Protein AF-A0A0A1W6J1-F1 (afdb_monomer)

Secondary structure (DSSP, 8-state):
-HHHHHHHHHHHHHHHH---HHHHHHHHHHHHHHHHHTT--GGGS--TT--PPPP---------PPPGGGS-HHHHHHHHHHHHHHHHHTT-

Mean predicted aligned error: 15.6 Å

Structure (mmCIF, N/CA/C/O backbone):
data_AF-A0A0A1W6J1-F1
#
_entry.id   AF-A0A0A1W6J1-F1
#
loop_
_atom_site.group_PDB
_atom_site.id
_atom_site.type_symbol
_atom_site.label_atom_id
_atom_site.label_alt_id
_atom_site.label_comp_id
_atom_site.label_asym_id
_atom_site.label_entity_id
_atom_site.label_seq_id
_atom_site.pdbx_PDB_ins_code
_atom_site.Cartn_x
_atom_site.Cartn_y
_atom_site.Cartn_z
_atom_site.occupancy
_atom_site.B_iso_or_equiv
_atom_site.auth_seq_id
_atom_site.auth_comp_id
_atom_site.auth_asym_id
_atom_site.auth_atom_id
_atom_site.pdbx_PDB_model_num
ATOM 1 N N . MET A 1 1 ? -12.847 10.715 2.539 1.00 60.41 1 MET A N 1
ATOM 2 C CA . MET A 1 1 ? -12.195 9.411 2.817 1.00 60.41 1 MET A CA 1
ATOM 3 C C . MET A 1 1 ? -12.167 8.461 1.612 1.00 60.41 1 MET A C 1
ATOM 5 O O . MET A 1 1 ? -11.083 8.050 1.216 1.00 60.41 1 MET A O 1
ATOM 9 N N . ALA A 1 2 ? -13.309 8.119 0.993 1.00 76.69 2 ALA A N 1
ATOM 10 C CA . ALA A 1 2 ? -13.378 7.089 -0.061 1.00 76.69 2 ALA A CA 1
ATOM 11 C C . ALA A 1 2 ? -12.537 7.386 -1.325 1.00 76.69 2 ALA A C 1
ATOM 13 O O . ALA A 1 2 ? -11.991 6.469 -1.942 1.00 76.69 2 ALA A O 1
ATOM 14 N N . ASP A 1 3 ? -12.395 8.656 -1.711 1.00 88.44 3 ASP A N 1
ATOM 15 C CA . ASP A 1 3 ? -11.550 9.056 -2.844 1.00 88.44 3 ASP A CA 1
ATOM 16 C C . ASP A 1 3 ? -10.055 8.890 -2.572 1.00 88.44 3 ASP A C 1
ATOM 18 O O . ASP A 1 3 ? -9.328 8.428 -3.450 1.00 88.44 3 ASP A O 1
ATOM 22 N N . ALA A 1 4 ? -9.594 9.197 -1.356 1.00 89.75 4 ALA A N 1
ATOM 23 C CA . ALA A 1 4 ? -8.198 9.000 -0.970 1.00 89.75 4 ALA A CA 1
ATOM 24 C C . ALA A 1 4 ? -7.827 7.511 -1.004 1.00 89.75 4 ALA A C 1
ATOM 26 O O . ALA A 1 4 ? -6.815 7.145 -1.598 1.00 89.75 4 ALA A O 1
ATOM 27 N N . PHE A 1 5 ? -8.711 6.641 -0.499 1.00 91.44 5 PHE A N 1
ATOM 28 C CA . PHE A 1 5 ? -8.527 5.190 -0.567 1.00 91.44 5 PHE A CA 1
ATOM 29 C C . PHE A 1 5 ? -8.421 4.685 -2.015 1.00 91.44 5 PHE A C 1
ATOM 31 O O . PHE A 1 5 ? -7.496 3.949 -2.359 1.00 91.44 5 PHE A O 1
ATOM 38 N N . ARG A 1 6 ? -9.333 5.117 -2.901 1.00 92.56 6 ARG 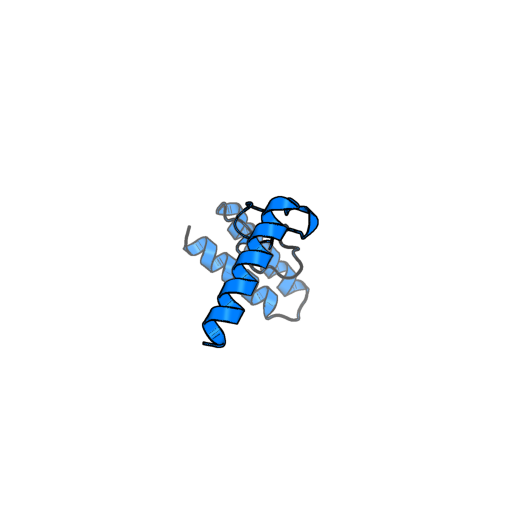A N 1
ATOM 39 C CA . ARG A 1 6 ? -9.289 4.745 -4.327 1.00 92.56 6 ARG A CA 1
ATOM 40 C C . ARG A 1 6 ? -8.022 5.246 -5.020 1.00 92.56 6 ARG A C 1
ATOM 42 O O . ARG A 1 6 ? -7.462 4.521 -5.841 1.00 92.56 6 ARG A O 1
ATOM 49 N N . ARG A 1 7 ? -7.566 6.461 -4.704 1.00 93.88 7 ARG A N 1
ATOM 50 C CA . ARG A 1 7 ? -6.333 7.035 -5.263 1.00 93.88 7 ARG A CA 1
ATOM 51 C C . ARG A 1 7 ? -5.096 6.265 -4.801 1.00 93.88 7 ARG A C 1
ATOM 53 O O . ARG A 1 7 ? -4.320 5.845 -5.653 1.00 93.88 7 ARG A O 1
ATOM 60 N N . ALA A 1 8 ? -4.968 5.998 -3.501 1.00 93.50 8 ALA A N 1
ATOM 61 C CA . ALA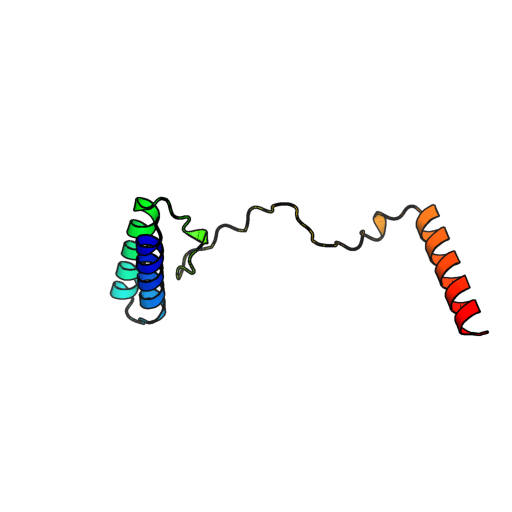 A 1 8 ? -3.877 5.195 -2.951 1.00 93.50 8 ALA A CA 1
ATOM 62 C C . ALA A 1 8 ? -3.848 3.785 -3.572 1.00 93.50 8 ALA A C 1
ATOM 64 O O . ALA A 1 8 ? -2.814 3.349 -4.073 1.00 93.50 8 ALA A O 1
ATOM 65 N N . LYS A 1 9 ? -5.008 3.118 -3.678 1.00 93.75 9 LYS A N 1
ATOM 66 C CA . LYS A 1 9 ? -5.125 1.798 -4.323 1.00 93.75 9 LYS A CA 1
ATOM 67 C C . LYS A 1 9 ? -4.643 1.806 -5.778 1.00 93.75 9 LYS A C 1
ATOM 69 O O . LYS A 1 9 ? -3.961 0.875 -6.196 1.00 93.75 9 LYS A O 1
ATOM 74 N N . ARG A 1 10 ? -4.976 2.844 -6.555 1.00 94.62 10 ARG A N 1
ATOM 75 C CA . ARG A 1 10 ? -4.504 2.981 -7.945 1.00 94.62 10 ARG A CA 1
ATOM 76 C C . ARG A 1 10 ? -2.987 3.147 -8.020 1.00 94.62 10 ARG A C 1
ATOM 78 O O . ARG A 1 10 ? -2.369 2.527 -8.876 1.00 94.62 10 ARG A O 1
ATOM 85 N N . CYS A 1 11 ? -2.388 3.925 -7.120 1.00 94.19 11 CYS A N 1
ATOM 86 C CA . CYS A 1 11 ? -0.934 4.073 -7.050 1.00 94.19 11 CYS A CA 1
ATOM 87 C C . CYS A 1 11 ? -0.234 2.733 -6.777 1.00 94.19 11 CYS A C 1
ATOM 89 O O . CYS A 1 11 ? 0.705 2.381 -7.485 1.00 94.19 11 CYS A O 1
ATOM 91 N N . PHE A 1 12 ? -0.732 1.939 -5.827 1.00 93.75 12 PHE A N 1
ATOM 92 C CA . PHE A 1 12 ? -0.150 0.623 -5.545 1.00 93.75 12 PHE A CA 1
ATOM 93 C C . PHE A 1 12 ? -0.388 -0.392 -6.673 1.00 93.75 12 PHE A C 1
ATOM 95 O O . PHE A 1 12 ? 0.493 -1.195 -6.968 1.00 93.75 12 PHE A O 1
ATOM 102 N N . ALA A 1 13 ? -1.524 -0.316 -7.373 1.00 93.81 13 ALA A N 1
ATOM 103 C CA . ALA A 1 13 ? -1.755 -1.123 -8.571 1.00 93.81 13 ALA A CA 1
ATOM 104 C C . ALA A 1 13 ? -0.753 -0.795 -9.695 1.00 93.81 13 ALA A C 1
ATOM 106 O O . ALA A 1 13 ? -0.217 -1.712 -10.310 1.00 93.81 13 ALA A O 1
ATOM 107 N N . LEU A 1 14 ? -0.445 0.490 -9.914 1.00 92.44 14 LEU A N 1
ATOM 108 C CA . LEU A 1 14 ? 0.571 0.918 -10.886 1.00 92.44 14 LEU A CA 1
ATOM 109 C C . LEU A 1 14 ? 1.972 0.433 -10.503 1.00 92.44 14 LEU A C 1
ATOM 111 O O . LEU A 1 14 ? 2.707 -0.078 -11.345 1.00 92.44 14 LEU A O 1
ATOM 115 N N . ALA A 1 15 ? 2.321 0.523 -9.217 1.00 93.19 15 ALA A N 1
ATOM 116 C CA . ALA A 1 15 ? 3.585 -0.004 -8.710 1.00 93.19 15 ALA A CA 1
ATOM 117 C C . ALA A 1 15 ? 3.740 -1.515 -8.963 1.00 93.19 15 ALA A C 1
ATOM 119 O O . ALA A 1 15 ? 4.854 -1.994 -9.156 1.00 93.19 15 ALA A O 1
ATOM 120 N N . ARG A 1 16 ? 2.633 -2.269 -8.977 1.00 92.25 16 ARG A N 1
ATOM 121 C CA . ARG A 1 16 ? 2.627 -3.705 -9.290 1.00 92.25 16 ARG A CA 1
ATOM 122 C C . ARG A 1 16 ? 2.744 -4.007 -10.782 1.00 92.25 16 ARG A C 1
ATOM 124 O O . ARG A 1 16 ? 3.242 -5.073 -11.126 1.00 92.25 16 ARG A O 1
ATOM 131 N N . SER A 1 17 ? 2.248 -3.128 -11.651 1.00 92.00 17 SER A N 1
ATOM 132 C CA . SER A 1 17 ? 2.216 -3.378 -13.096 1.00 92.00 17 SER A CA 1
ATOM 133 C C . SER A 1 17 ? 3.497 -2.977 -13.822 1.00 92.00 17 SER A C 1
ATOM 135 O O . SER A 1 17 ? 3.747 -3.481 -14.912 1.00 92.00 17 SER A O 1
ATOM 137 N N . THR A 1 18 ? 4.290 -2.061 -13.263 1.00 90.06 18 THR A N 1
ATOM 138 C CA . THR A 1 18 ? 5.526 -1.591 -13.904 1.00 90.06 18 THR A CA 1
ATOM 139 C C . THR A 1 18 ? 6.737 -2.452 -13.535 1.00 90.06 18 THR A C 1
ATOM 141 O O . THR A 1 18 ? 6.912 -2.866 -12.388 1.00 90.06 18 THR A O 1
ATOM 144 N N . THR A 1 19 ? 7.610 -2.697 -14.513 1.00 91.00 19 THR A N 1
ATOM 145 C CA . THR A 1 19 ? 8.930 -3.321 -14.318 1.00 91.00 19 THR A CA 1
ATOM 146 C C . THR A 1 19 ? 10.034 -2.282 -14.109 1.00 91.00 19 THR A C 1
ATOM 148 O O . THR A 1 19 ? 11.149 -2.631 -13.717 1.00 91.00 19 THR A O 1
ATOM 151 N N . PHE A 1 20 ? 9.737 -0.995 -14.327 1.00 93.88 20 PHE A N 1
ATOM 152 C CA . PHE A 1 20 ? 10.701 0.087 -14.200 1.00 93.88 20 PHE A CA 1
ATOM 153 C C . PHE A 1 20 ? 10.811 0.552 -12.743 1.00 93.88 20 PHE A C 1
ATOM 155 O O . PHE A 1 20 ? 9.878 1.107 -12.159 1.00 93.88 20 PHE A O 1
ATOM 162 N N . ILE A 1 21 ? 11.982 0.323 -12.142 1.00 90.12 21 ILE A N 1
ATOM 163 C CA . ILE A 1 21 ? 12.221 0.537 -10.706 1.00 90.12 21 ILE A CA 1
ATOM 164 C C . ILE A 1 21 ? 11.926 1.978 -10.249 1.00 90.12 21 ILE A C 1
ATOM 166 O O . ILE A 1 21 ? 11.256 2.129 -9.224 1.00 90.12 21 ILE A O 1
ATOM 170 N N . PRO A 1 22 ? 12.351 3.039 -10.966 1.00 92.56 22 PRO A N 1
ATOM 171 C CA . PRO A 1 22 ? 12.055 4.409 -10.552 1.00 92.56 22 PRO A CA 1
ATOM 172 C C . PRO A 1 22 ? 10.553 4.711 -10.527 1.00 92.56 22 PRO A C 1
ATOM 174 O O . PRO A 1 22 ? 10.060 5.253 -9.540 1.00 92.56 22 PRO A O 1
ATOM 177 N N . GLU A 1 23 ? 9.807 4.295 -11.554 1.00 91.81 23 GLU A N 1
ATOM 178 C CA . GLU A 1 23 ? 8.353 4.496 -11.620 1.00 91.81 23 GLU A CA 1
ATOM 179 C C . GLU A 1 23 ? 7.633 3.741 -10.502 1.00 91.81 23 GLU A C 1
ATOM 181 O O . GLU A 1 23 ? 6.767 4.307 -9.828 1.00 91.81 23 GLU A O 1
ATOM 186 N N . ARG A 1 24 ? 8.042 2.494 -10.242 1.00 93.00 24 ARG A N 1
ATOM 187 C CA . ARG A 1 24 ? 7.526 1.709 -9.118 1.00 93.00 24 ARG A CA 1
ATOM 188 C C . ARG A 1 24 ? 7.700 2.452 -7.798 1.00 93.00 24 ARG A C 1
ATOM 190 O O . ARG A 1 24 ? 6.744 2.582 -7.036 1.00 93.00 24 ARG A O 1
ATOM 197 N N . ASN A 1 25 ? 8.904 2.955 -7.533 1.00 93.25 25 ASN A N 1
ATOM 198 C CA . ASN A 1 25 ? 9.217 3.645 -6.284 1.00 93.25 25 ASN A CA 1
ATOM 199 C C . ASN A 1 25 ? 8.412 4.946 -6.144 1.00 93.25 25 ASN A C 1
ATOM 201 O O . ASN A 1 25 ? 7.861 5.213 -5.076 1.00 93.25 25 ASN A O 1
ATOM 205 N N . THR A 1 26 ? 8.268 5.722 -7.223 1.00 95.06 26 THR A N 1
ATOM 206 C CA . THR A 1 26 ? 7.426 6.928 -7.234 1.00 95.06 26 THR A CA 1
ATOM 207 C C . THR A 1 26 ? 5.956 6.599 -6.970 1.00 95.06 26 THR A C 1
ATOM 209 O O . THR A 1 26 ? 5.294 7.297 -6.199 1.00 95.06 26 THR A O 1
ATOM 212 N N . ALA A 1 27 ? 5.436 5.527 -7.571 1.00 94.62 27 ALA A N 1
ATOM 213 C CA . ALA A 1 27 ? 4.060 5.091 -7.369 1.00 94.62 27 ALA A CA 1
ATOM 214 C C . ALA A 1 27 ? 3.806 4.641 -5.918 1.00 94.62 27 ALA A C 1
ATOM 216 O O . ALA A 1 27 ? 2.795 5.032 -5.332 1.00 94.62 27 ALA A O 1
ATOM 217 N N . ILE A 1 28 ? 4.742 3.903 -5.309 1.00 94.06 28 ILE A N 1
ATOM 218 C CA . ILE A 1 28 ? 4.673 3.513 -3.890 1.00 94.06 28 ILE A CA 1
ATOM 219 C C . ILE A 1 28 ? 4.674 4.752 -2.990 1.00 94.06 28 ILE A C 1
ATOM 221 O O . ILE A 1 28 ? 3.750 4.917 -2.193 1.00 94.06 28 ILE A O 1
ATOM 225 N N . ALA A 1 29 ? 5.647 5.653 -3.160 1.00 94.50 29 ALA A N 1
ATOM 226 C CA . ALA A 1 29 ? 5.770 6.859 -2.340 1.00 94.50 29 ALA A CA 1
ATOM 227 C C . ALA A 1 29 ? 4.505 7.731 -2.407 1.00 94.50 29 ALA A C 1
ATOM 229 O O . ALA A 1 29 ? 4.005 8.209 -1.388 1.00 94.50 29 ALA A O 1
ATOM 230 N N . ARG A 1 30 ? 3.927 7.884 -3.605 1.00 95.06 30 ARG A N 1
ATOM 231 C CA . ARG A 1 30 ? 2.693 8.653 -3.797 1.00 95.06 30 ARG A CA 1
ATOM 232 C C . ARG A 1 30 ? 1.482 7.985 -3.146 1.00 95.06 30 ARG A C 1
ATOM 234 O O . ARG A 1 30 ? 0.653 8.678 -2.563 1.00 95.06 30 ARG A O 1
ATOM 241 N N . GLY A 1 31 ? 1.372 6.659 -3.243 1.00 93.81 31 GLY A N 1
ATOM 242 C CA . GLY A 1 31 ? 0.306 5.901 -2.587 1.00 93.81 31 GLY A CA 1
ATOM 243 C C . GLY A 1 31 ? 0.361 6.028 -1.065 1.00 93.81 31 GLY A C 1
ATOM 244 O O . GLY A 1 31 ? -0.672 6.273 -0.442 1.00 93.81 31 GLY A O 1
ATOM 245 N N . MET A 1 32 ? 1.565 5.938 -0.489 1.00 94.06 32 MET A N 1
ATOM 246 C CA . MET A 1 32 ? 1.799 6.101 0.949 1.00 94.06 32 MET A CA 1
ATOM 247 C C . MET A 1 32 ? 1.424 7.505 1.424 1.00 94.06 32 MET A C 1
ATOM 249 O O . MET A 1 32 ? 0.601 7.627 2.322 1.00 94.06 32 MET A O 1
ATOM 253 N N . ALA A 1 33 ? 1.907 8.554 0.750 1.00 95.38 33 ALA A N 1
ATOM 254 C CA . ALA A 1 33 ? 1.598 9.936 1.118 1.00 95.38 33 ALA A CA 1
ATOM 255 C C . ALA A 1 33 ? 0.084 10.231 1.118 1.00 95.38 33 ALA A C 1
ATOM 257 O O . ALA A 1 33 ? -0.419 10.936 1.989 1.00 95.38 33 ALA A O 1
ATOM 258 N N . ILE A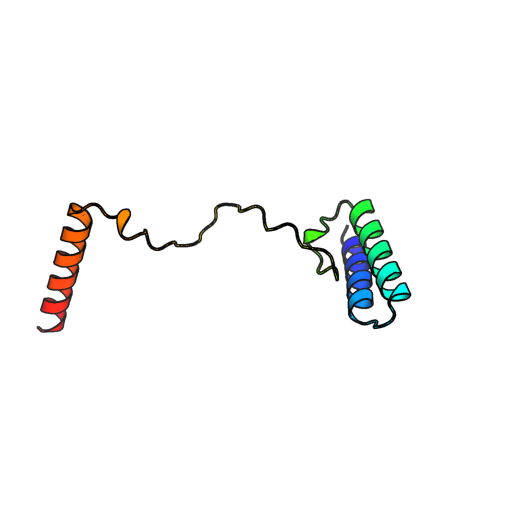 1 34 ? -0.667 9.674 0.159 1.00 93.69 34 ILE A N 1
ATOM 259 C CA . ILE A 1 34 ? -2.131 9.828 0.102 1.00 93.69 34 ILE A CA 1
ATOM 260 C C . ILE A 1 34 ? -2.811 9.103 1.267 1.00 93.69 34 ILE A C 1
ATOM 262 O O .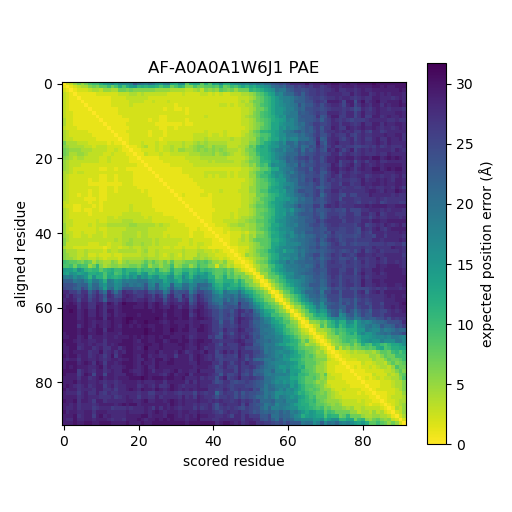 ILE A 1 34 ? -3.766 9.632 1.836 1.00 93.69 34 ILE A O 1
ATOM 266 N N . ALA A 1 35 ? -2.362 7.889 1.589 1.00 92.81 35 ALA A N 1
ATOM 267 C CA . ALA A 1 35 ? -2.924 7.106 2.681 1.00 92.81 35 ALA A CA 1
ATOM 268 C C . ALA A 1 35 ? -2.629 7.755 4.041 1.00 92.81 35 ALA A C 1
ATOM 270 O O . ALA A 1 35 ? -3.556 7.948 4.823 1.00 92.81 35 ALA A O 1
ATOM 271 N N . GLU A 1 36 ? -1.388 8.184 4.275 1.00 92.06 36 GLU A N 1
ATOM 272 C CA . GLU A 1 36 ? -0.958 8.875 5.495 1.00 92.06 36 GLU A CA 1
ATOM 273 C C . GLU A 1 36 ? -1.712 10.193 5.698 1.00 92.06 36 GLU A C 1
ATOM 275 O O . GLU A 1 36 ? -2.300 10.407 6.757 1.00 92.06 36 GLU A O 1
ATOM 280 N N . ALA A 1 37 ? -1.803 11.037 4.662 1.00 92.50 37 ALA A N 1
ATOM 281 C CA . ALA A 1 37 ? -2.543 12.300 4.730 1.00 92.50 37 ALA A CA 1
ATOM 282 C C . ALA A 1 37 ? -4.044 12.108 5.008 1.00 92.50 37 ALA A C 1
ATOM 284 O O . ALA A 1 37 ? -4.703 12.999 5.540 1.00 92.50 37 ALA A O 1
ATOM 285 N N . ALA A 1 38 ? -4.596 10.951 4.639 1.00 91.44 38 ALA A N 1
ATOM 286 C CA . ALA A 1 38 ? -5.987 10.596 4.885 1.00 91.44 38 ALA A CA 1
ATOM 287 C C . ALA A 1 38 ? -6.193 9.761 6.163 1.00 91.44 38 ALA A C 1
ATOM 289 O O . ALA A 1 38 ? -7.325 9.354 6.424 1.00 91.44 38 ALA A O 1
ATOM 290 N N . GLY A 1 39 ? -5.136 9.477 6.937 1.00 91.94 39 GLY A N 1
ATOM 291 C CA . GLY A 1 39 ? -5.201 8.622 8.127 1.00 91.94 39 GLY A CA 1
ATOM 292 C C . GLY A 1 39 ? -5.633 7.183 7.825 1.00 91.94 39 GLY A C 1
ATOM 293 O O . GLY A 1 39 ? -6.285 6.541 8.646 1.00 91.94 39 GLY A O 1
ATOM 294 N N . ILE A 1 40 ? -5.344 6.691 6.620 1.00 91.44 40 ILE A N 1
ATOM 295 C CA . ILE A 1 40 ? -5.684 5.336 6.192 1.00 91.44 40 ILE A CA 1
ATOM 296 C C . ILE A 1 40 ? -4.542 4.404 6.576 1.00 91.44 40 ILE A C 1
ATOM 298 O O . ILE A 1 40 ? -3.392 4.629 6.208 1.00 91.44 40 ILE A O 1
ATOM 302 N N . ASP A 1 41 ? -4.892 3.316 7.250 1.00 89.12 41 ASP A N 1
ATOM 303 C CA . ASP A 1 41 ? -3.957 2.249 7.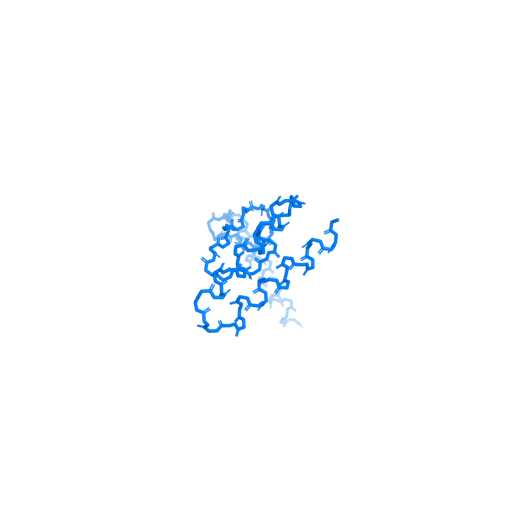574 1.00 89.12 41 ASP A CA 1
ATOM 304 C C . ASP A 1 41 ? -3.352 1.622 6.303 1.00 89.12 41 ASP A C 1
ATOM 306 O O . ASP A 1 41 ? -4.070 1.139 5.418 1.00 89.12 41 ASP A O 1
ATOM 310 N N . LEU A 1 42 ? -2.020 1.637 6.224 1.00 88.06 42 LEU A N 1
ATOM 311 C CA . LEU A 1 42 ? -1.248 1.091 5.110 1.00 88.06 42 LEU A CA 1
ATOM 312 C C . LEU A 1 42 ? -1.372 -0.434 5.005 1.00 88.06 42 LEU A C 1
ATOM 314 O O . LEU A 1 42 ? -1.232 -0.968 3.905 1.00 88.06 42 LEU A O 1
ATOM 318 N N . ASP A 1 43 ? -1.687 -1.128 6.102 1.00 87.88 43 ASP A N 1
ATOM 319 C CA . ASP A 1 43 ? -1.892 -2.584 6.115 1.00 87.88 43 ASP A CA 1
ATOM 320 C C . ASP A 1 43 ? -3.164 -3.002 5.355 1.00 87.88 43 ASP A C 1
ATOM 322 O O . ASP A 1 43 ? -3.349 -4.170 5.017 1.00 87.88 43 ASP A O 1
ATOM 326 N N . ARG A 1 44 ? -4.024 -2.040 4.992 1.00 86.38 44 ARG A N 1
ATOM 327 C CA . ARG A 1 44 ? -5.178 -2.267 4.107 1.00 86.38 44 ARG A CA 1
ATOM 328 C C . ARG A 1 44 ? -4.818 -2.336 2.625 1.00 86.38 44 ARG A C 1
ATOM 330 O O . ARG A 1 44 ? -5.702 -2.587 1.801 1.00 86.38 44 ARG A O 1
ATOM 337 N N . PHE A 1 45 ? -3.564 -2.073 2.266 1.00 87.44 45 PHE A N 1
ATOM 338 C CA . PHE A 1 45 ? -3.093 -2.100 0.889 1.00 87.44 45 PHE A CA 1
ATOM 339 C C . PHE A 1 45 ? -2.060 -3.204 0.681 1.00 87.44 45 PHE A C 1
ATOM 341 O O . PHE A 1 45 ? -1.234 -3.502 1.539 1.00 87.44 45 PHE A O 1
ATOM 348 N N . ASP A 1 46 ? -2.078 -3.773 -0.519 1.00 83.94 46 ASP A N 1
ATOM 349 C CA . ASP A 1 46 ? -1.037 -4.679 -0.983 1.00 83.94 46 ASP A CA 1
ATOM 350 C C . ASP A 1 46 ? 0.092 -3.863 -1.633 1.00 83.94 46 ASP A C 1
ATOM 352 O O . ASP A 1 46 ? 0.015 -3.483 -2.806 1.00 83.94 46 ASP A O 1
ATOM 356 N N . ILE A 1 47 ? 1.083 -3.496 -0.817 1.00 86.69 47 ILE A N 1
ATOM 357 C CA . ILE A 1 47 ? 2.183 -2.596 -1.178 1.00 86.69 47 ILE A CA 1
ATOM 358 C C . ILE A 1 47 ? 3.428 -3.438 -1.511 1.00 86.69 47 ILE A C 1
ATOM 360 O O . ILE A 1 47 ? 3.968 -4.094 -0.617 1.00 86.69 47 ILE A O 1
ATOM 364 N N . PRO A 1 48 ? 3.938 -3.403 -2.759 1.00 81.44 48 PRO A N 1
ATOM 365 C CA . PRO A 1 48 ? 5.111 -4.182 -3.151 1.00 81.44 48 PRO A CA 1
ATOM 366 C C . PRO A 1 48 ? 6.338 -3.871 -2.292 1.00 81.44 48 PRO A C 1
ATOM 368 O O . PRO A 1 48 ? 6.729 -2.713 -2.158 1.00 81.44 48 PRO A O 1
ATOM 371 N N . GLY A 1 49 ? 6.968 -4.909 -1.739 1.00 79.69 49 GLY A N 1
ATOM 372 C CA . GLY A 1 49 ? 8.186 -4.773 -0.934 1.00 79.69 49 GLY A CA 1
ATOM 373 C C . GLY A 1 49 ? 7.968 -4.264 0.494 1.00 79.69 49 GLY A C 1
ATOM 374 O O . GLY A 1 49 ? 8.942 -4.130 1.232 1.00 79.69 49 GLY A O 1
ATOM 375 N N . ARG A 1 50 ? 6.721 -4.016 0.917 1.00 78.00 50 ARG A N 1
ATOM 376 C CA . ARG A 1 50 ? 6.401 -3.725 2.318 1.00 78.00 50 ARG A CA 1
ATOM 377 C C . ARG A 1 50 ? 6.009 -5.021 3.017 1.00 78.00 50 ARG A C 1
ATOM 379 O O . ARG A 1 50 ? 5.025 -5.653 2.645 1.00 78.00 50 ARG A O 1
ATOM 386 N N . ALA A 1 51 ? 6.757 -5.397 4.051 1.00 67.62 51 ALA A N 1
ATOM 387 C CA . ALA A 1 51 ? 6.299 -6.423 4.976 1.00 67.62 51 ALA A CA 1
ATOM 388 C C . ALA A 1 51 ? 5.021 -5.904 5.650 1.00 67.62 51 ALA A C 1
ATOM 390 O O . ALA A 1 51 ? 5.057 -4.873 6.327 1.00 67.62 51 ALA A O 1
ATOM 391 N N . GLN A 1 52 ? 3.887 -6.570 5.417 1.00 63.62 52 GLN A N 1
ATOM 392 C CA . GLN A 1 52 ? 2.695 -6.325 6.225 1.00 63.62 52 GLN A CA 1
ATOM 393 C C . GLN A 1 52 ? 3.084 -6.603 7.673 1.00 63.62 52 GLN A C 1
ATOM 395 O O . GLN A 1 52 ? 3.735 -7.617 7.949 1.00 63.62 52 GLN A O 1
ATOM 400 N N . ALA A 1 53 ? 2.742 -5.690 8.585 1.00 58.91 53 ALA A N 1
ATOM 401 C CA . ALA A 1 53 ? 2.903 -5.987 9.996 1.00 58.91 53 ALA A CA 1
ATOM 402 C C . ALA A 1 53 ? 2.151 -7.297 10.250 1.00 58.91 53 ALA A C 1
ATOM 404 O O . ALA A 1 53 ? 0.991 -7.422 9.846 1.00 58.91 53 ALA A O 1
ATOM 405 N N . ALA A 1 54 ? 2.834 -8.289 10.835 1.00 56.06 54 ALA A N 1
ATOM 406 C CA . ALA A 1 54 ? 2.194 -9.546 11.193 1.00 56.06 54 ALA A CA 1
ATOM 407 C C . ALA A 1 54 ? 0.888 -9.190 11.912 1.00 56.06 54 ALA A C 1
ATOM 409 O O . ALA A 1 54 ? 0.936 -8.327 12.802 1.00 56.06 54 ALA A O 1
ATOM 410 N N . PRO A 1 55 ? -0.262 -9.748 11.488 1.00 52.66 55 PRO A N 1
ATOM 411 C CA . PRO A 1 55 ? -1.538 -9.390 12.077 1.00 52.66 55 PRO A CA 1
ATOM 412 C C . PRO A 1 55 ? -1.369 -9.519 13.584 1.00 52.66 55 PRO A C 1
ATOM 414 O O . PRO A 1 55 ? -1.020 -10.592 14.077 1.00 52.66 55 PRO A O 1
ATOM 417 N N . LYS A 1 56 ? -1.512 -8.400 14.310 1.00 53.47 56 LYS A N 1
ATOM 418 C CA . LYS A 1 56 ? -1.519 -8.428 15.771 1.00 53.47 56 LYS A CA 1
ATOM 419 C C . LYS A 1 56 ? -2.640 -9.387 16.112 1.00 53.47 56 LYS A C 1
ATOM 421 O O . LYS A 1 56 ? -3.793 -9.056 15.852 1.00 53.47 56 LYS A O 1
ATOM 426 N N . HIS A 1 57 ? -2.284 -10.589 16.558 1.00 45.06 57 HIS A N 1
ATOM 427 C CA . HIS A 1 57 ? -3.216 -11.642 16.917 1.00 45.06 57 HIS A CA 1
ATOM 428 C C . HIS A 1 57 ? -4.278 -11.036 17.839 1.00 45.06 57 HIS A C 1
ATOM 430 O O . HIS A 1 57 ? -4.066 -10.869 19.036 1.00 45.06 57 HIS A O 1
ATOM 436 N N . LEU A 1 58 ? -5.431 -10.684 17.277 1.00 52.34 58 LEU A N 1
ATOM 437 C CA . LEU A 1 58 ? -6.673 -10.757 18.014 1.00 52.34 58 LEU A CA 1
ATOM 438 C C . LEU A 1 58 ? -6.854 -12.258 18.257 1.00 52.34 58 LEU A C 1
ATOM 440 O O . LEU A 1 58 ? -6.831 -13.017 17.281 1.00 52.34 58 LEU A O 1
ATOM 444 N N . PRO A 1 59 ? -6.961 -12.726 19.510 1.00 45.66 59 PRO A N 1
ATOM 445 C CA . PRO A 1 59 ? -7.222 -14.126 19.785 1.00 45.66 59 PRO A CA 1
ATOM 446 C C . PRO A 1 59 ? -8.674 -14.415 19.391 1.00 45.66 59 PRO A C 1
ATOM 448 O O . PRO A 1 59 ? -9.577 -14.431 20.217 1.00 45.66 59 PRO A O 1
ATOM 451 N N . MET A 1 60 ? -8.923 -14.593 18.098 1.00 49.53 60 MET A N 1
ATOM 452 C CA . MET A 1 60 ? -10.168 -15.140 17.586 1.00 49.53 60 MET A CA 1
ATOM 453 C C . MET A 1 60 ? -9.852 -16.382 16.767 1.00 49.53 60 MET A C 1
ATOM 455 O O . MET A 1 60 ? -9.489 -16.317 15.597 1.00 49.53 60 MET A O 1
ATOM 459 N N . GLY A 1 61 ? -10.059 -17.527 17.412 1.00 51.62 61 GLY A N 1
ATOM 460 C CA . GLY A 1 61 ? -10.796 -18.598 16.758 1.00 51.62 61 GLY A CA 1
ATOM 461 C C . GLY A 1 61 ? -10.012 -19.545 15.864 1.00 51.62 61 GLY A C 1
ATOM 462 O O . GLY A 1 61 ? -10.623 -20.148 14.984 1.00 51.62 61 GLY A O 1
ATOM 463 N N . PHE A 1 62 ? -8.722 -19.780 16.116 1.00 46.41 62 PHE A N 1
ATOM 464 C CA . PHE A 1 62 ? -8.206 -21.101 15.766 1.00 46.41 62 PHE A CA 1
ATOM 465 C C . PHE A 1 62 ? -8.892 -22.081 16.722 1.00 46.41 62 PHE A C 1
ATOM 467 O O . PHE A 1 62 ? -8.650 -22.048 17.928 1.00 46.41 62 PHE A O 1
ATOM 474 N N . ARG A 1 63 ? -9.804 -22.914 16.208 1.00 58.22 63 ARG A N 1
ATOM 475 C CA . ARG A 1 63 ? -10.153 -24.174 16.871 1.00 58.22 63 ARG A CA 1
ATOM 476 C C . ARG A 1 63 ? -8.884 -25.020 16.861 1.00 58.22 63 ARG A C 1
ATOM 478 O O . ARG A 1 63 ? -8.718 -25.892 16.015 1.00 58.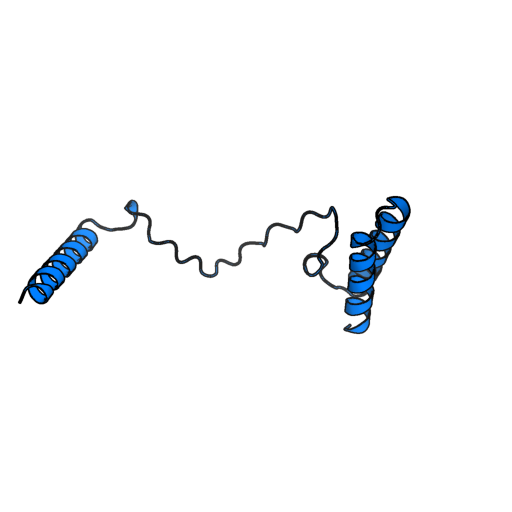22 63 ARG A O 1
ATOM 485 N N . SER A 1 64 ? -7.967 -24.705 17.765 1.00 57.00 64 SER A N 1
ATOM 486 C CA . SER A 1 64 ? -6.959 -25.642 18.204 1.00 57.00 64 SER A CA 1
ATOM 487 C C . SER A 1 6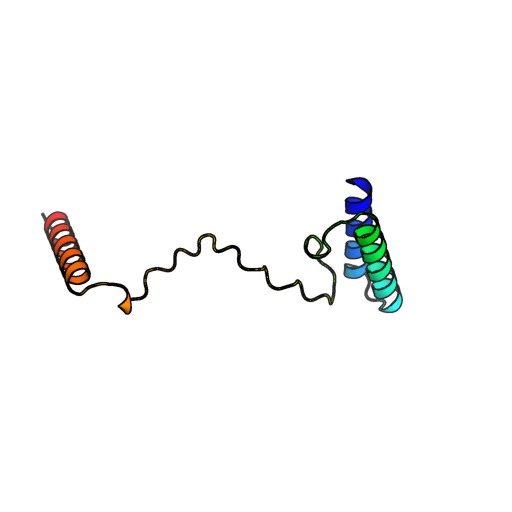4 ? -7.760 -26.794 18.783 1.00 57.00 64 SER A C 1
ATOM 489 O O . SER A 1 64 ? -8.471 -26.626 19.773 1.00 57.00 64 SER A O 1
ATOM 491 N N . GLN A 1 65 ? -7.743 -27.941 18.107 1.00 57.16 65 GLN A N 1
ATOM 492 C CA . GLN A 1 65 ? -8.002 -29.184 18.818 1.00 57.16 65 GLN A CA 1
ATOM 493 C C . GLN A 1 65 ? -7.144 -29.122 20.091 1.00 57.16 65 GLN A C 1
ATOM 495 O O . GLN A 1 65 ? -5.973 -28.743 19.967 1.00 57.16 65 GLN A O 1
ATOM 500 N N . PRO A 1 66 ? -7.713 -29.368 21.285 1.00 57.41 66 PRO A N 1
ATOM 501 C CA . PRO A 1 66 ? -6.921 -29.331 22.502 1.00 57.41 66 PRO A CA 1
ATOM 502 C C . PRO A 1 66 ? -5.724 -30.253 22.311 1.00 57.41 66 PRO A C 1
ATOM 504 O O . PRO A 1 66 ? -5.859 -31.325 21.700 1.00 57.41 66 PRO A O 1
ATOM 507 N N . ALA A 1 67 ? -4.552 -29.804 22.754 1.00 56.34 67 ALA A N 1
ATOM 508 C CA . ALA A 1 67 ? -3.380 -30.649 22.689 1.00 56.34 67 ALA A CA 1
ATOM 509 C C . ALA A 1 67 ? -3.698 -31.934 23.481 1.00 56.34 67 ALA A C 1
ATOM 511 O O . ALA A 1 67 ? -4.461 -31.888 24.444 1.00 56.34 67 ALA A O 1
ATOM 512 N N . PRO A 1 68 ? -3.180 -33.110 23.094 1.00 56.31 68 PRO A N 1
ATOM 513 C CA . PRO A 1 68 ? -3.490 -34.362 23.791 1.00 56.31 68 PRO A CA 1
ATOM 514 C C . PRO A 1 68 ? -3.151 -34.334 25.296 1.00 56.31 68 PRO A C 1
ATOM 516 O O . PRO A 1 68 ? -3.676 -35.137 26.059 1.00 56.31 68 PRO A O 1
ATOM 519 N N . GLU A 1 69 ? -2.304 -33.393 25.710 1.00 60.59 69 GLU A N 1
ATOM 520 C CA . GLU A 1 69 ? -1.920 -33.074 27.088 1.00 60.59 69 GLU A CA 1
ATOM 521 C C . GLU A 1 69 ? -2.946 -32.224 27.867 1.00 60.59 69 GLU A C 1
ATOM 523 O O . GLU A 1 69 ? -2.887 -32.190 29.094 1.00 60.59 69 GLU A O 1
ATOM 528 N N . ASP A 1 70 ? -3.922 -31.611 27.188 1.00 61.69 70 ASP A N 1
ATOM 529 C CA . ASP A 1 70 ? -5.005 -30.822 27.796 1.00 61.69 70 ASP A CA 1
ATOM 530 C C . ASP A 1 70 ? -6.192 -31.683 28.265 1.00 61.69 70 ASP A C 1
ATOM 532 O O . ASP A 1 70 ? -7.103 -31.172 28.915 1.00 61.69 70 ASP A O 1
ATOM 536 N N . TYR A 1 71 ? -6.214 -32.982 27.943 1.00 57.81 71 TYR A N 1
ATOM 537 C CA . TYR A 1 71 ? -7.262 -33.888 28.410 1.00 57.81 71 TYR A CA 1
ATOM 538 C C . TYR A 1 71 ? -6.889 -34.499 29.761 1.00 57.81 71 TYR A C 1
ATOM 540 O O . TYR A 1 71 ? -5.870 -35.181 29.901 1.00 57.81 71 TYR A O 1
ATOM 548 N N . SER A 1 72 ? -7.764 -34.346 30.755 1.00 64.50 72 SER A N 1
ATOM 549 C CA . SER A 1 72 ? -7.654 -35.118 31.992 1.00 64.50 72 SER A CA 1
ATOM 550 C C . SER A 1 72 ? -7.843 -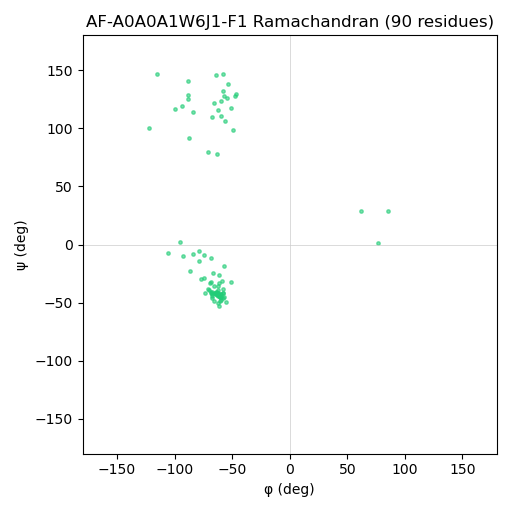36.612 31.703 1.00 64.50 72 SER A C 1
ATOM 552 O O . SER A 1 72 ? -8.668 -36.997 30.872 1.00 64.50 72 SER A O 1
ATOM 554 N N . VAL A 1 73 ? -7.139 -37.489 32.431 1.00 66.12 73 VAL A N 1
ATOM 555 C CA . VAL A 1 73 ? -7.280 -38.961 32.320 1.00 66.12 73 VAL A CA 1
ATOM 556 C C . VAL A 1 73 ? -8.751 -39.397 32.420 1.00 66.12 73 VAL A C 1
ATOM 558 O O . VAL A 1 73 ? -9.173 -40.348 31.759 1.00 66.12 73 VAL A O 1
ATOM 561 N N . ASN A 1 74 ? -9.551 -38.662 33.197 1.00 70.25 74 ASN A N 1
ATOM 562 C CA . ASN A 1 74 ? -10.984 -38.905 33.336 1.00 70.25 74 ASN A CA 1
ATOM 563 C C . ASN A 1 74 ? -11.764 -38.598 32.045 1.00 70.25 74 ASN A C 1
ATOM 565 O O . ASN A 1 74 ? -12.606 -39.402 31.647 1.00 70.25 74 ASN A O 1
ATOM 569 N N . GLU A 1 75 ? -11.438 -37.504 31.353 1.00 67.88 75 GLU A N 1
ATOM 570 C CA . GLU A 1 75 ? -12.087 -37.085 30.100 1.00 67.88 75 GLU A CA 1
ATOM 571 C C . GLU A 1 75 ? -11.723 -38.009 28.934 1.00 67.88 75 GLU A C 1
ATOM 573 O O . GLU A 1 75 ? -12.589 -38.382 28.141 1.00 67.88 75 GLU A O 1
ATOM 578 N N . ILE A 1 76 ? -10.467 -38.468 28.871 1.00 71.12 76 ILE A N 1
ATOM 579 C CA . ILE A 1 76 ? -10.042 -39.510 27.921 1.00 71.12 76 ILE A CA 1
ATOM 580 C C . ILE A 1 76 ? -10.837 -40.798 28.175 1.00 71.12 76 ILE A C 1
ATOM 582 O O . ILE A 1 76 ? -11.312 -41.446 27.239 1.00 71.12 76 ILE A O 1
ATOM 586 N N . GLY A 1 77 ? -11.028 -41.161 29.448 1.00 75.88 77 GLY A N 1
ATOM 587 C CA . GLY A 1 77 ? -11.830 -42.317 29.842 1.00 75.88 77 GLY A CA 1
ATOM 588 C C . GLY A 1 77 ? -13.288 -42.223 29.382 1.00 75.88 77 GLY A C 1
ATOM 589 O O . GLY A 1 77 ? -13.836 -43.209 28.883 1.00 75.88 77 GLY A O 1
ATOM 590 N N . ASP A 1 78 ? -13.910 -41.052 29.515 1.00 81.88 78 ASP A N 1
ATOM 591 C CA . ASP A 1 78 ? -15.286 -40.813 29.066 1.00 81.88 78 ASP A CA 1
ATOM 592 C C . ASP A 1 78 ? -15.417 -40.844 27.543 1.00 81.88 78 ASP A C 1
ATOM 594 O O . ASP A 1 78 ? -16.334 -41.484 27.017 1.00 81.88 78 ASP A O 1
ATOM 598 N N . LEU A 1 79 ? -14.458 -40.255 26.827 1.00 79.25 79 LEU A N 1
ATOM 599 C CA . LEU A 1 79 ? -14.436 -40.258 25.367 1.00 79.25 79 LEU A CA 1
ATOM 600 C C . LEU A 1 79 ? -14.341 -41.684 24.804 1.00 79.25 79 LEU A C 1
ATOM 602 O O . LEU A 1 79 ? -15.095 -42.058 23.903 1.00 79.25 79 LEU A O 1
ATOM 606 N N . MET A 1 80 ? -13.469 -42.519 25.378 1.00 81.00 80 MET A N 1
ATOM 607 C CA . MET A 1 80 ? -13.299 -43.911 24.945 1.00 81.00 80 MET A CA 1
ATOM 608 C C . MET A 1 80 ? -14.527 -44.777 25.262 1.00 81.00 80 MET A C 1
ATOM 610 O O . MET A 1 80 ? -14.862 -45.680 24.491 1.00 81.00 80 MET A O 1
ATOM 614 N N . ARG A 1 81 ? -15.242 -44.494 26.363 1.00 81.94 81 ARG A N 1
ATOM 615 C CA . ARG A 1 81 ? -16.527 -45.143 26.678 1.00 81.94 81 ARG A CA 1
ATOM 616 C C . ARG A 1 81 ? -17.621 -44.748 25.687 1.00 81.94 81 ARG A C 1
ATOM 618 O O . ARG A 1 81 ? -18.348 -45.625 25.224 1.00 81.94 81 ARG A O 1
ATOM 625 N N . ALA A 1 82 ? -17.723 -43.465 25.343 1.00 76.50 82 ALA A N 1
ATOM 626 C CA . ALA A 1 82 ? -18.694 -42.974 24.366 1.00 76.50 82 ALA A CA 1
ATOM 627 C C . ALA A 1 82 ? -18.441 -43.565 22.971 1.00 76.50 82 ALA A C 1
ATOM 629 O O . ALA A 1 82 ? -19.369 -44.040 22.319 1.00 76.50 82 ALA A O 1
ATOM 630 N N . HIS A 1 83 ? -17.175 -43.624 22.549 1.00 79.31 83 HIS A N 1
ATOM 631 C CA . HIS A 1 83 ? -16.803 -44.215 21.267 1.00 79.31 83 HIS A CA 1
ATOM 632 C C . HIS A 1 83 ? -17.143 -45.711 21.192 1.00 79.31 83 HIS A C 1
ATOM 634 O O . HIS A 1 83 ? -17.667 -46.176 20.182 1.00 79.31 83 HIS A O 1
ATOM 640 N N . ARG A 1 84 ? -16.909 -46.466 22.276 1.00 77.69 84 ARG A N 1
ATOM 641 C CA . ARG A 1 84 ? -17.270 -47.890 22.341 1.00 77.69 84 ARG A CA 1
ATOM 642 C C . ARG A 1 84 ? -18.774 -48.109 22.178 1.00 77.69 84 ARG A C 1
ATOM 644 O O . ARG A 1 84 ? -19.158 -48.949 21.375 1.00 77.69 84 ARG A O 1
ATOM 651 N N . ARG A 1 85 ? -19.603 -47.317 22.868 1.00 76.81 85 ARG A N 1
ATOM 652 C CA . ARG A 1 85 ? -21.070 -47.390 22.746 1.00 76.81 85 ARG A CA 1
ATOM 653 C C . ARG A 1 85 ? -21.530 -47.117 21.319 1.00 76.81 85 ARG A C 1
ATOM 655 O O . ARG A 1 85 ? -22.293 -47.894 20.769 1.00 76.81 85 ARG A O 1
ATOM 662 N N . HIS A 1 86 ? -20.977 -46.086 20.684 1.00 73.56 86 HIS A N 1
ATOM 663 C CA . HIS A 1 86 ? -21.302 -45.760 19.295 1.00 73.56 86 HIS A CA 1
ATOM 664 C C . HIS A 1 86 ? -20.914 -46.885 18.314 1.00 73.56 86 HIS A C 1
ATOM 666 O O . HIS A 1 86 ? -21.610 -47.130 17.332 1.00 73.56 86 HIS A O 1
ATOM 672 N N . MET A 1 87 ? -19.808 -47.594 18.564 1.00 76.75 87 MET A N 1
ATOM 673 C CA . MET A 1 87 ? -19.389 -48.739 17.742 1.00 76.75 87 MET A CA 1
ATOM 674 C C . MET A 1 87 ? -20.230 -49.999 17.991 1.00 76.75 87 MET A C 1
ATOM 676 O O . MET A 1 87 ? -20.363 -50.825 17.089 1.00 76.75 87 MET A O 1
ATOM 680 N N . GLU A 1 88 ? -20.779 -50.161 19.195 1.00 71.31 88 GLU A N 1
ATOM 681 C CA . GLU A 1 88 ? -21.724 -51.230 19.534 1.00 71.31 88 GLU A CA 1
ATOM 682 C C . GLU A 1 88 ? -23.105 -50.958 18.916 1.00 71.31 88 GLU A C 1
ATOM 684 O O . GLU A 1 88 ? -23.682 -51.856 18.312 1.00 71.31 88 GLU A O 1
ATOM 689 N N . GLU A 1 89 ? -23.583 -49.711 18.962 1.00 63.72 89 GLU A N 1
ATOM 690 C CA . GLU A 1 89 ? -24.837 -49.266 18.333 1.00 63.72 89 GLU A CA 1
ATOM 691 C C . GLU A 1 89 ? -24.789 -49.346 16.800 1.00 63.72 89 GLU A C 1
ATOM 693 O O . GLU A 1 89 ? -25.777 -49.710 16.177 1.00 63.72 89 GLU A O 1
ATOM 698 N N . ALA A 1 90 ? -23.638 -49.073 16.179 1.00 60.47 90 ALA A N 1
ATOM 699 C CA . ALA A 1 90 ? -23.466 -49.187 14.727 1.00 60.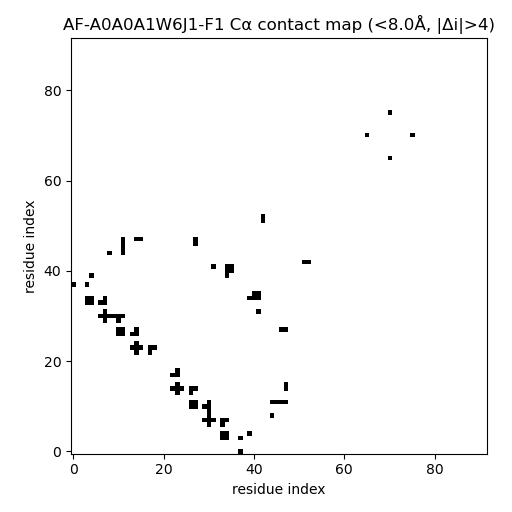47 90 ALA A CA 1
ATOM 700 C C . ALA A 1 90 ? -23.359 -50.641 14.216 1.00 60.47 90 ALA A C 1
ATOM 702 O O . ALA A 1 90 ? -23.313 -50.864 13.005 1.00 60.47 90 ALA A O 1
ATOM 703 N N . ARG A 1 91 ? -23.246 -51.623 15.121 1.00 59.94 91 ARG A N 1
ATOM 704 C CA . ARG A 1 91 ? -23.171 -53.061 14.805 1.00 59.94 91 ARG A CA 1
ATOM 705 C C . ARG A 1 91 ? -24.460 -53.825 15.123 1.00 59.94 91 ARG A C 1
ATOM 707 O O . ARG A 1 91 ? -24.518 -55.011 14.796 1.00 59.94 91 ARG A O 1
ATOM 714 N N . ALA A 1 92 ? -25.429 -53.179 15.769 1.00 55.09 92 ALA A N 1
ATOM 715 C CA . ALA A 1 92 ? -26.768 -53.707 16.021 1.00 55.09 92 ALA A CA 1
ATOM 716 C C . ALA A 1 92 ? -27.708 -53.378 14.852 1.00 55.09 92 ALA A C 1
ATOM 718 O O . ALA A 1 92 ? -28.588 -54.222 14.574 1.00 55.09 92 ALA A O 1
#

Solvent-accessible surface area (backbone atoms only — not comparable to full-atom values): 5600 Å² total; per-residue (Å²): 110,73,64,44,53,54,51,20,52,50,24,30,52,49,29,69,72,47,89,50,66,70,61,21,51,52,24,42,52,52,16,49,53,39,25,58,78,66,73,45,67,67,79,81,50,81,49,88,93,58,80,65,74,74,76,78,79,68,95,72,78,78,81,66,72,73,55,84,84,71,54,52,75,66,57,54,51,51,51,55,52,53,52,50,52,54,55,53,62,76,73,109

Foldseek 3Di:
DVVLQVQLQVLQVQLVVDPDPVSNVVSLVVSVVSCVVVVHDPLVYDHPPDDRDDPPDPPDDPPPVPDPVPDDPVNVVVVVVVVVVVVVVVVD

Sequence (92 aa):
MADAFRRAKRCFALARSTTFIPERNTAIARGMAIAEAAGIDLDRFDIPGRAQAAPKHLPMGFRSQPAPEDYSVNEIGDLMRAHRRHMEEARA

Radius of gyration: 26.16 Å; Cα contacts (8 Å, |Δi|>4): 53; chains: 1; bounding box: 39×66×48 Å

pLDDT: mean 78.15, std 15.7, range [45.06, 95.38]

Organism: NCBI:txid1219049